Protein AF-A0A453GZJ6-F1 (afdb_monomer_lite)

Sequence (100 aa):
MLTWSSMQLGVDTVPVLVGPVSYLLLSKAAKGVEKSFSLLSLLDSILPIYKEVVTELKAAGASWIQFDEPTLVKDLAAHELAAFSSAYAALESALSGLNV

InterPro domains:
  IPR013215 Cobalamin-independent methionine synthase MetE, N-terminal [PF08267] (7-98)
  IPR038071 UROD/MetE-like superfamily [G3DSA:3.20.20.210] (4-100)
  IPR038071 UROD/MetE-like superfamily [SSF51726] (8-99)

pLDDT: mean 91.87, std 12.57, range [39.5, 98.5]

Radius of gyration: 15.4 Å; chains: 1; bounding box: 42×24×41 Å

Foldseek 3Di:
DPDPPVVVVVDQDAAEDAALLQVQVVDDDDPPDDPPDRSLVCLVVCLVVVLVVLQVVVVVVHQEYHHDHVCVPDPDDPVSVVSVVVSCVSCVVSCPRHHD

Structure (mmCIF, N/CA/C/O backbone):
data_AF-A0A453GZJ6-F1
#
_entry.id   AF-A0A453GZJ6-F1
#
loop_
_atom_site.group_PDB
_atom_site.id
_atom_site.type_symbol
_atom_site.label_atom_id
_atom_site.label_alt_id
_atom_site.label_comp_id
_atom_site.label_asym_id
_atom_site.label_entity_id
_atom_site.label_seq_id
_atom_site.pdbx_PDB_ins_code
_atom_site.Cartn_x
_atom_site.Cartn_y
_atom_site.Cartn_z
_atom_site.occupancy
_atom_site.B_iso_or_equiv
_atom_site.auth_seq_id
_atom_site.auth_comp_id
_atom_site.auth_asym_id
_atom_site.auth_atom_id
_atom_site.pdbx_PDB_model_num
ATOM 1 N N . MET A 1 1 ? -22.104 7.395 -3.493 1.00 39.50 1 MET A N 1
ATOM 2 C CA . MET A 1 1 ? -22.070 6.995 -2.073 1.00 39.50 1 MET A CA 1
ATOM 3 C C . MET A 1 1 ? -21.846 5.490 -2.050 1.00 39.50 1 MET A C 1
ATOM 5 O O . MET A 1 1 ? -22.793 4.747 -2.265 1.00 39.50 1 MET A O 1
ATOM 9 N N . LEU A 1 2 ? -20.588 5.047 -1.966 1.00 48.28 2 LEU A N 1
ATOM 10 C CA . LEU A 1 2 ? -20.241 3.625 -1.887 1.00 48.28 2 LEU A CA 1
ATOM 11 C C . LEU A 1 2 ? -20.567 3.162 -0.466 1.00 48.28 2 LEU A C 1
ATOM 13 O O . LEU A 1 2 ? -19.910 3.558 0.489 1.00 48.28 2 LEU A O 1
ATOM 17 N N . THR A 1 3 ? -21.659 2.424 -0.301 1.00 46.56 3 THR A N 1
ATOM 18 C CA . THR A 1 3 ? -22.088 1.947 1.015 1.00 46.56 3 THR A CA 1
ATOM 19 C C . THR A 1 3 ? -21.391 0.628 1.326 1.00 46.56 3 THR A C 1
ATOM 21 O O . THR A 1 3 ? -21.686 -0.385 0.694 1.00 46.56 3 THR A O 1
ATOM 24 N N . TRP A 1 4 ? -20.480 0.637 2.297 1.00 59.59 4 TRP A N 1
ATOM 25 C CA . TRP A 1 4 ? -19.823 -0.560 2.823 1.00 59.59 4 TRP A CA 1
ATOM 26 C C . TRP A 1 4 ? -20.869 -1.485 3.464 1.00 59.59 4 TRP A C 1
ATOM 28 O O . TRP A 1 4 ? -21.492 -1.147 4.471 1.00 59.59 4 TRP A O 1
ATOM 38 N N . SER A 1 5 ? -21.129 -2.633 2.839 1.00 62.47 5 SER A N 1
ATOM 39 C CA . SER A 1 5 ? -22.293 -3.476 3.144 1.00 62.47 5 SER A CA 1
ATOM 40 C C . SER A 1 5 ? -22.216 -4.202 4.493 1.00 62.47 5 SER A C 1
ATOM 42 O O . SER A 1 5 ? -23.257 -4.468 5.087 1.00 62.47 5 SER A O 1
ATOM 44 N N . SER A 1 6 ? -21.018 -4.514 5.002 1.00 61.06 6 SER A N 1
ATOM 45 C CA . SER A 1 6 ? -20.837 -5.227 6.282 1.00 61.06 6 SER A CA 1
ATOM 46 C C . SER A 1 6 ? -21.222 -4.381 7.495 1.00 61.06 6 SER A C 1
ATOM 48 O O . SER A 1 6 ? -21.824 -4.888 8.440 1.00 61.06 6 SER A O 1
ATOM 50 N N . MET A 1 7 ? -20.965 -3.076 7.443 1.00 57.91 7 MET A N 1
ATOM 51 C CA . MET A 1 7 ? -21.280 -2.166 8.543 1.00 57.91 7 MET A CA 1
ATOM 52 C C . MET A 1 7 ? -22.780 -2.001 8.779 1.00 57.91 7 MET A C 1
ATOM 54 O O . MET A 1 7 ? -23.208 -1.745 9.899 1.00 57.91 7 MET A O 1
ATOM 58 N N . GLN A 1 8 ? -23.597 -2.175 7.738 1.00 60.75 8 GLN A N 1
ATOM 59 C CA . GLN A 1 8 ? -25.057 -2.162 7.877 1.00 60.75 8 GLN A CA 1
ATOM 60 C C . GLN A 1 8 ? -25.569 -3.372 8.669 1.00 60.75 8 GLN A C 1
ATOM 62 O O . GLN A 1 8 ? -26.664 -3.326 9.221 1.00 60.75 8 GLN A O 1
ATOM 67 N N . LEU A 1 9 ? -24.771 -4.442 8.742 1.00 66.38 9 LEU A N 1
ATOM 68 C CA . LEU A 1 9 ? -25.078 -5.665 9.480 1.00 66.38 9 LEU A CA 1
ATOM 69 C C . LEU A 1 9 ? -24.498 -5.657 10.906 1.00 66.38 9 LEU A C 1
ATOM 71 O O . LEU A 1 9 ? -24.686 -6.630 11.631 1.00 66.38 9 LEU A O 1
ATOM 75 N N . GLY A 1 10 ? -23.803 -4.584 11.314 1.00 64.62 10 GLY A N 1
ATOM 76 C CA . GLY A 1 10 ? -23.173 -4.477 12.635 1.00 64.62 10 GLY A CA 1
ATOM 77 C C . GLY A 1 10 ? -21.973 -5.410 12.834 1.00 64.62 10 GLY A C 1
ATOM 78 O O . GLY A 1 10 ? -21.648 -5.743 13.970 1.00 64.62 10 GLY A O 1
ATOM 79 N N . VAL A 1 11 ? -21.345 -5.865 11.744 1.00 75.44 11 VAL A N 1
ATOM 80 C CA . VAL A 1 11 ? -20.152 -6.719 11.792 1.00 75.44 11 VAL A CA 1
ATOM 81 C C . VAL A 1 11 ? -18.918 -5.867 11.533 1.00 75.44 11 VAL A C 1
ATOM 83 O O . VAL A 1 11 ? -18.760 -5.326 10.436 1.00 75.44 11 VAL A O 1
ATOM 86 N N . ASP A 1 12 ? -18.026 -5.805 12.519 1.00 75.62 12 ASP A N 1
ATOM 87 C CA . ASP A 1 12 ? -16.699 -5.225 12.342 1.00 75.62 12 ASP A CA 1
ATOM 88 C C . ASP A 1 12 ? -15.870 -6.129 11.425 1.00 75.62 12 ASP A C 1
ATOM 90 O O . ASP A 1 12 ? -15.624 -7.302 11.712 1.00 75.62 12 ASP A O 1
ATOM 94 N N . THR A 1 13 ? -15.456 -5.580 10.287 1.00 87.25 13 THR A N 1
ATOM 95 C CA . THR A 1 13 ? -14.649 -6.283 9.286 1.00 87.25 13 THR A CA 1
ATOM 96 C C . THR A 1 13 ? -13.289 -5.627 9.137 1.00 87.25 13 THR A C 1
ATOM 98 O O . THR A 1 13 ? -13.181 -4.411 9.262 1.00 87.25 13 THR A O 1
ATOM 101 N N . VAL A 1 14 ? -12.278 -6.419 8.784 1.00 93.19 14 VAL A N 1
ATOM 102 C CA . VAL A 1 14 ? -10.970 -5.916 8.351 1.00 93.19 14 VAL A CA 1
ATOM 103 C C . VAL A 1 14 ? -10.984 -5.813 6.822 1.00 93.19 14 VAL A C 1
ATOM 105 O O . VAL A 1 14 ? -11.026 -6.849 6.155 1.00 93.19 14 VAL A O 1
ATOM 108 N N . PRO A 1 15 ? -11.000 -4.605 6.232 1.00 93.81 15 PRO A N 1
ATOM 109 C CA . PRO A 1 15 ? -10.885 -4.437 4.792 1.00 93.81 15 PRO A CA 1
ATOM 110 C C . PRO A 1 15 ? -9.519 -4.937 4.324 1.00 93.81 15 PRO A C 1
ATOM 112 O O . PRO A 1 15 ? -8.494 -4.553 4.885 1.00 93.81 15 PRO A O 1
ATOM 115 N N . VAL A 1 16 ? -9.512 -5.767 3.284 1.00 96.50 16 VAL A N 1
ATOM 116 C CA . VAL A 1 16 ? -8.285 -6.301 2.685 1.00 96.50 16 VAL A CA 1
ATOM 117 C C . VAL A 1 16 ? -8.089 -5.664 1.316 1.00 96.50 16 VAL A C 1
ATOM 119 O O . VAL A 1 16 ? -8.985 -5.713 0.471 1.00 96.50 16 VAL A O 1
ATOM 122 N N . LEU A 1 17 ? -6.916 -5.077 1.088 1.00 97.38 17 LEU A N 1
ATOM 123 C CA . LEU A 1 17 ? -6.495 -4.526 -0.197 1.00 97.38 17 LEU A CA 1
ATOM 124 C C . LEU A 1 17 ? -5.209 -5.212 -0.648 1.00 97.38 17 LEU A C 1
ATOM 126 O O . LEU A 1 17 ? -4.318 -5.454 0.157 1.00 97.38 17 LEU A O 1
ATOM 130 N N . VAL A 1 18 ? -5.060 -5.457 -1.949 1.00 98.31 18 VAL A N 1
ATOM 131 C CA . VAL A 1 18 ? -3.734 -5.779 -2.492 1.00 98.31 18 VAL A CA 1
ATOM 132 C C . VAL A 1 18 ? -2.856 -4.544 -2.323 1.00 98.31 18 VAL A C 1
ATOM 134 O O . VAL A 1 18 ? -3.253 -3.440 -2.708 1.00 98.31 18 VAL A O 1
ATOM 137 N N . GLY A 1 19 ? -1.680 -4.720 -1.733 1.00 98.25 19 GLY A N 1
ATOM 138 C CA . GLY A 1 19 ? -0.749 -3.632 -1.490 1.00 98.25 19 GLY A CA 1
ATOM 139 C C . GLY A 1 19 ? -0.263 -2.982 -2.793 1.00 98.25 19 GLY A C 1
ATOM 140 O O . GLY A 1 19 ? -0.218 -3.634 -3.846 1.00 98.25 19 GLY A O 1
ATOM 141 N N . PRO A 1 20 ? 0.043 -1.673 -2.768 1.00 98.19 20 PRO A N 1
ATOM 142 C CA . PRO A 1 20 ? 0.270 -0.883 -3.978 1.00 98.19 20 PRO A CA 1
ATOM 143 C C . PRO A 1 20 ? 1.468 -1.376 -4.793 1.00 98.19 20 PRO A C 1
ATOM 145 O O . PRO A 1 20 ? 1.440 -1.328 -6.024 1.00 98.19 20 PRO A O 1
ATOM 148 N N . VAL A 1 21 ? 2.511 -1.886 -4.131 1.00 98.50 21 VAL A N 1
ATOM 149 C CA . VAL A 1 21 ? 3.711 -2.359 -4.827 1.00 98.50 21 VAL A CA 1
ATOM 150 C C . VAL A 1 21 ? 3.473 -3.741 -5.422 1.00 98.50 21 VAL A C 1
ATOM 152 O O . VAL A 1 21 ? 3.738 -3.930 -6.611 1.00 98.50 21 VAL A O 1
ATOM 155 N N . SER A 1 22 ? 2.882 -4.681 -4.673 1.00 98.38 22 SER A N 1
ATOM 156 C CA . SER A 1 22 ? 2.487 -5.977 -5.240 1.00 98.38 22 SER A CA 1
ATOM 157 C C . SER A 1 22 ? 1.509 -5.828 -6.395 1.00 98.38 22 SER A C 1
ATOM 159 O O . SER A 1 22 ? 1.650 -6.532 -7.391 1.00 98.38 22 SER A O 1
ATOM 161 N N . TYR A 1 23 ? 0.561 -4.893 -6.317 1.00 98.50 23 TYR A N 1
ATOM 162 C CA . TYR A 1 23 ? -0.357 -4.610 -7.417 1.00 98.50 23 TYR A CA 1
ATOM 163 C C . TYR A 1 23 ? 0.395 -4.255 -8.713 1.00 98.50 23 TYR A C 1
ATOM 165 O O . TYR A 1 23 ? 0.120 -4.832 -9.771 1.00 98.50 23 TYR A O 1
ATOM 173 N N . LEU A 1 24 ? 1.395 -3.369 -8.642 1.00 98.25 24 LEU A N 1
ATOM 174 C CA . LEU A 1 24 ? 2.207 -2.993 -9.805 1.00 98.25 24 LEU A CA 1
ATOM 175 C C . LEU A 1 24 ? 3.132 -4.125 -10.270 1.00 98.25 24 LEU A C 1
ATOM 177 O O . LEU A 1 24 ? 3.247 -4.353 -11.473 1.00 98.25 24 LEU A O 1
ATOM 181 N N . LEU A 1 25 ? 3.741 -4.876 -9.352 1.00 97.81 25 LEU A N 1
ATOM 182 C CA . LEU A 1 25 ? 4.608 -6.016 -9.682 1.00 97.81 25 LEU A CA 1
ATOM 183 C C . LEU A 1 25 ? 3.847 -7.211 -10.282 1.00 97.81 25 LEU A C 1
ATOM 185 O O . LEU A 1 25 ? 4.436 -8.024 -10.997 1.00 97.81 25 LEU A O 1
ATOM 189 N N . LEU A 1 26 ? 2.546 -7.332 -10.006 1.00 97.75 26 LEU A N 1
ATOM 190 C CA . LEU A 1 26 ? 1.656 -8.331 -10.608 1.00 97.75 26 LEU A CA 1
ATOM 191 C C . LEU A 1 26 ? 1.033 -7.859 -11.933 1.00 97.75 26 LEU A C 1
ATOM 193 O O . LEU A 1 26 ? 0.445 -8.663 -12.662 1.00 97.75 26 LEU A O 1
ATOM 197 N N . SER A 1 27 ? 1.161 -6.573 -12.259 1.00 97.69 27 SER A N 1
ATOM 198 C CA . SER A 1 27 ? 0.583 -5.970 -13.459 1.00 97.69 27 SER A CA 1
ATOM 199 C C . SER A 1 27 ? 1.403 -6.256 -14.724 1.00 97.69 27 SER A C 1
ATOM 201 O O . SER A 1 27 ? 2.507 -6.803 -14.694 1.00 97.69 27 SER A O 1
ATOM 203 N N . LYS A 1 28 ? 0.850 -5.881 -15.884 1.00 96.50 28 LYS A N 1
ATOM 204 C CA . LYS A 1 28 ? 1.535 -5.934 -17.184 1.00 96.50 28 LYS A CA 1
ATOM 205 C C . LYS A 1 28 ? 1.326 -4.629 -17.935 1.00 96.50 28 LYS A C 1
ATOM 207 O O . LYS A 1 28 ? 0.219 -4.096 -17.949 1.00 96.50 28 LYS A O 1
ATOM 212 N N . ALA A 1 29 ? 2.374 -4.147 -18.597 1.00 96.25 29 ALA A N 1
ATOM 213 C CA . ALA A 1 29 ? 2.260 -3.006 -19.493 1.00 96.25 29 ALA A CA 1
ATOM 214 C C . ALA A 1 29 ? 1.287 -3.322 -20.645 1.00 96.25 29 ALA A C 1
ATOM 216 O O . ALA A 1 29 ? 1.276 -4.434 -21.185 1.00 96.25 29 ALA A O 1
ATOM 217 N N . ALA A 1 30 ? 0.457 -2.346 -21.011 1.00 95.75 30 ALA A N 1
ATOM 218 C CA . ALA A 1 30 ? -0.487 -2.489 -22.111 1.00 95.75 30 ALA A CA 1
ATOM 219 C C . ALA A 1 30 ? 0.233 -2.608 -23.467 1.00 95.75 30 ALA A C 1
ATOM 221 O O . ALA A 1 30 ? 1.415 -2.288 -23.615 1.00 95.75 30 ALA A O 1
ATOM 222 N N . LYS A 1 31 ? -0.497 -3.054 -24.497 1.00 95.38 31 LYS A N 1
ATOM 223 C CA . LYS A 1 31 ? 0.039 -3.108 -25.865 1.00 95.38 31 LYS A CA 1
ATOM 224 C C . LYS A 1 31 ? 0.453 -1.706 -26.324 1.00 95.38 31 LYS A C 1
ATOM 226 O O . LYS A 1 31 ? -0.311 -0.762 -26.163 1.00 95.38 31 LYS A O 1
ATOM 231 N N . GLY A 1 32 ? 1.632 -1.600 -26.934 1.00 94.56 32 GLY A N 1
ATOM 232 C CA . GLY A 1 32 ? 2.171 -0.335 -27.446 1.00 94.56 32 GLY A CA 1
ATOM 233 C C . GLY A 1 32 ? 2.998 0.469 -26.439 1.00 94.56 32 GLY A C 1
ATOM 234 O O . GLY A 1 32 ? 3.591 1.466 -26.831 1.00 94.56 32 GLY A O 1
ATOM 235 N N . VAL A 1 33 ? 3.089 0.030 -25.179 1.00 95.44 33 VAL A N 1
ATOM 236 C CA . VAL A 1 33 ? 4.007 0.618 -24.196 1.00 95.44 33 VAL A CA 1
ATOM 237 C C . VAL A 1 33 ? 5.440 0.152 -24.474 1.00 95.44 33 VAL A C 1
ATOM 239 O O . VAL A 1 33 ? 5.673 -1.010 -24.821 1.00 95.44 33 VAL A O 1
ATOM 242 N N . GLU A 1 34 ? 6.404 1.063 -24.337 1.00 94.62 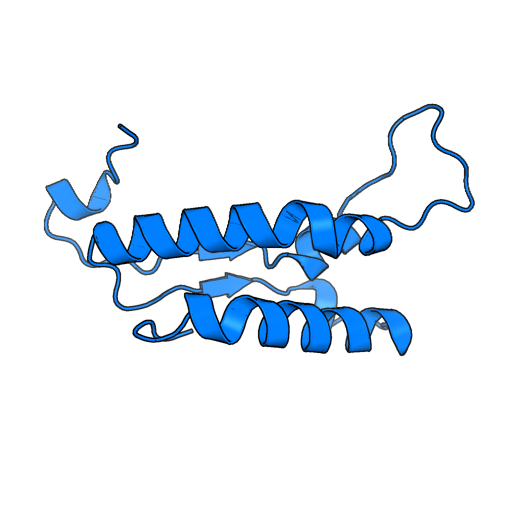34 GLU A N 1
ATOM 243 C CA . GLU A 1 34 ? 7.823 0.769 -24.541 1.00 94.62 34 GLU A CA 1
ATOM 244 C C . GLU A 1 34 ? 8.335 -0.306 -23.573 1.00 94.62 34 GLU A C 1
ATOM 246 O O . GLU A 1 34 ? 7.948 -0.357 -22.408 1.00 94.62 34 GLU A O 1
ATOM 251 N N . LYS A 1 35 ? 9.264 -1.156 -24.028 1.00 90.75 35 LYS A N 1
ATOM 252 C CA . LYS A 1 35 ? 9.824 -2.241 -23.196 1.00 90.75 35 LYS A CA 1
ATOM 253 C C . LYS A 1 35 ? 10.657 -1.744 -22.010 1.00 90.75 35 LYS A C 1
ATOM 255 O O . LYS A 1 35 ? 10.848 -2.487 -21.057 1.00 90.75 35 LYS A O 1
ATOM 260 N N . SER A 1 36 ? 11.181 -0.526 -22.102 1.00 93.62 36 SER A N 1
ATOM 261 C CA . SER A 1 36 ? 11.928 0.171 -21.049 1.00 93.62 36 SER A CA 1
ATOM 262 C C . SER A 1 36 ? 11.028 0.694 -19.927 1.00 93.62 36 SER A C 1
ATOM 264 O O . SER A 1 36 ? 11.537 1.099 -18.885 1.00 93.62 36 SER A O 1
ATOM 266 N N . PHE A 1 37 ? 9.707 0.711 -20.126 1.00 95.56 37 PHE A N 1
ATOM 267 C CA . PHE A 1 37 ? 8.763 1.210 -19.140 1.00 95.56 37 PHE A CA 1
ATOM 268 C C . PHE A 1 37 ? 8.739 0.328 -17.889 1.00 95.56 37 PHE A C 1
ATOM 270 O O . PHE A 1 37 ? 8.496 -0.878 -17.959 1.00 95.56 37 PHE A O 1
ATOM 277 N N . SER A 1 38 ? 8.928 0.955 -16.730 1.00 95.44 38 SER A N 1
ATOM 278 C CA . SER A 1 38 ? 8.765 0.302 -15.434 1.00 95.44 38 SER A CA 1
ATOM 279 C C . SER A 1 38 ? 7.365 0.549 -14.882 1.00 95.44 38 SER A C 1
ATOM 281 O O . SER A 1 38 ? 6.958 1.696 -14.710 1.00 95.44 38 SER A O 1
ATOM 283 N N . LEU A 1 39 ? 6.648 -0.517 -14.523 1.00 97.38 39 LEU A N 1
ATOM 284 C CA . LEU A 1 39 ? 5.346 -0.409 -13.852 1.00 97.38 39 LEU A CA 1
ATOM 285 C C . LEU A 1 39 ? 5.458 0.283 -12.491 1.00 97.38 39 LEU A C 1
ATOM 287 O O . LEU A 1 39 ? 4.557 1.027 -12.122 1.00 97.38 39 LEU A O 1
ATOM 291 N N . LEU A 1 40 ? 6.582 0.112 -11.786 1.00 97.69 40 LEU A N 1
ATOM 292 C CA . LEU A 1 40 ? 6.834 0.793 -10.513 1.00 97.69 40 LEU A CA 1
ATOM 293 C C . LEU A 1 40 ? 6.924 2.317 -10.661 1.00 97.69 40 LEU A C 1
ATOM 295 O O . LEU A 1 40 ? 6.713 3.023 -9.682 1.00 97.69 40 LEU A O 1
ATOM 299 N N . SER A 1 41 ? 7.155 2.842 -11.872 1.00 97.06 41 SER A N 1
ATOM 300 C CA . SER A 1 41 ? 7.097 4.293 -12.111 1.00 97.06 41 SER A CA 1
ATOM 301 C C . SER A 1 41 ? 5.691 4.881 -11.917 1.00 97.06 41 SER A C 1
ATOM 303 O O . SER A 1 41 ? 5.549 6.088 -11.751 1.00 97.06 41 SER A O 1
ATOM 305 N N . LEU A 1 42 ? 4.651 4.039 -11.886 1.00 98.06 42 LEU A N 1
ATOM 306 C CA . LEU A 1 42 ? 3.268 4.442 -11.618 1.00 98.06 42 LEU A CA 1
ATOM 307 C C . LEU A 1 42 ? 2.934 4.530 -10.125 1.00 98.06 42 LEU A C 1
ATOM 309 O O . LEU A 1 42 ? 1.808 4.898 -9.790 1.00 98.06 42 LEU A O 1
ATOM 313 N N . LEU A 1 43 ? 3.868 4.196 -9.229 1.00 98.19 43 LEU A N 1
ATOM 314 C CA . LEU A 1 43 ? 3.612 4.159 -7.788 1.00 98.19 43 LEU A CA 1
ATOM 315 C C . LEU A 1 43 ? 3.083 5.505 -7.272 1.00 98.19 43 LEU A C 1
ATOM 317 O O . LEU A 1 43 ? 2.023 5.551 -6.649 1.00 98.19 43 LEU A O 1
ATOM 321 N N . ASP A 1 44 ? 3.727 6.608 -7.652 1.00 97.56 44 ASP A N 1
ATOM 322 C CA . ASP A 1 44 ? 3.305 7.963 -7.272 1.00 97.56 44 ASP A CA 1
ATOM 323 C C . ASP A 1 44 ? 1.919 8.342 -7.813 1.00 97.56 44 ASP A C 1
ATOM 325 O O . ASP A 1 44 ? 1.239 9.194 -7.243 1.00 97.56 44 ASP A O 1
ATOM 329 N N . SER A 1 45 ? 1.469 7.693 -8.892 1.00 97.81 45 SER A N 1
ATOM 330 C CA . SER A 1 45 ? 0.144 7.929 -9.476 1.00 97.81 45 SER A CA 1
ATOM 331 C C . SER A 1 45 ? -0.965 7.172 -8.746 1.00 97.81 45 SER A C 1
ATOM 333 O O . SER A 1 45 ? -2.094 7.653 -8.695 1.00 97.81 45 SER A O 1
ATOM 335 N N . ILE A 1 46 ? -0.670 5.996 -8.176 1.00 98.06 46 ILE A N 1
ATOM 336 C CA . ILE A 1 46 ? -1.676 5.172 -7.485 1.00 98.06 46 ILE A CA 1
ATOM 337 C C . ILE A 1 46 ? -1.760 5.464 -5.985 1.00 98.06 46 ILE A C 1
ATOM 339 O O . ILE A 1 46 ? -2.832 5.327 -5.401 1.00 98.06 46 ILE A O 1
ATOM 343 N N . LEU A 1 47 ? -0.668 5.901 -5.348 1.00 98.38 47 LEU A N 1
ATOM 344 C CA . LEU A 1 47 ? -0.645 6.179 -3.908 1.00 98.38 47 LEU A CA 1
ATOM 345 C C . LEU A 1 47 ? -1.711 7.193 -3.446 1.00 98.38 47 LEU A C 1
ATOM 347 O O . LEU A 1 47 ? -2.297 6.959 -2.388 1.00 98.38 47 LEU A O 1
ATOM 351 N N . PRO A 1 48 ? -2.028 8.275 -4.187 1.00 98.44 48 PRO A N 1
ATOM 352 C CA . PRO A 1 48 ? -3.129 9.169 -3.825 1.00 98.44 48 PRO A CA 1
ATOM 353 C C . PRO A 1 48 ? -4.478 8.447 -3.720 1.00 98.44 48 PRO A C 1
ATOM 355 O O . PRO A 1 48 ? -5.217 8.673 -2.768 1.00 98.44 48 PRO A O 1
ATOM 358 N N . ILE A 1 49 ? -4.749 7.503 -4.623 1.00 98.19 49 ILE A N 1
ATOM 359 C CA . ILE A 1 49 ? -5.996 6.725 -4.636 1.00 98.19 49 ILE A CA 1
ATOM 360 C C . ILE A 1 49 ? -6.055 5.799 -3.415 1.00 98.19 49 ILE A C 1
ATOM 362 O O . ILE A 1 49 ? -7.080 5.713 -2.745 1.00 98.19 49 ILE A O 1
ATOM 366 N N . TYR A 1 50 ? -4.940 5.157 -3.056 1.00 98.31 50 TYR A N 1
ATOM 367 C CA . TYR A 1 50 ? -4.864 4.365 -1.823 1.00 98.31 50 TYR A CA 1
ATOM 368 C C . TYR A 1 50 ? -5.152 5.219 -0.575 1.00 98.31 50 TYR A C 1
ATOM 370 O O . TYR A 1 50 ? -5.841 4.759 0.334 1.00 98.31 50 TYR A O 1
ATOM 378 N N . LYS A 1 51 ? -4.692 6.478 -0.533 1.00 98.12 51 LYS A N 1
ATOM 379 C CA . LYS A 1 51 ? -4.990 7.409 0.573 1.00 98.12 51 LYS A CA 1
ATOM 380 C C . LYS A 1 51 ? -6.466 7.789 0.639 1.00 98.12 51 LYS A C 1
ATOM 382 O O . LYS A 1 51 ? -7.010 7.887 1.740 1.00 98.12 51 LYS A O 1
ATOM 387 N N . GLU A 1 52 ? -7.107 8.000 -0.508 1.00 97.88 52 GLU A N 1
ATOM 388 C CA . GLU A 1 52 ? -8.547 8.267 -0.587 1.00 97.88 52 GLU A CA 1
ATOM 389 C C . GLU A 1 52 ? -9.342 7.081 -0.034 1.00 97.88 52 GLU A C 1
ATOM 391 O O . GLU A 1 52 ? -10.134 7.261 0.889 1.00 97.88 52 GLU A O 1
ATOM 396 N N . VAL A 1 53 ? -9.037 5.859 -0.483 1.00 96.69 53 VAL A N 1
ATOM 397 C CA . VAL A 1 53 ? -9.690 4.634 0.009 1.00 96.69 53 VAL A CA 1
ATOM 398 C C . VAL A 1 53 ? -9.497 4.462 1.518 1.00 96.69 53 VAL A C 1
ATOM 400 O O . VAL A 1 53 ? -10.462 4.221 2.239 1.00 96.69 53 VAL A O 1
ATOM 403 N N . VAL A 1 54 ? -8.274 4.640 2.028 1.00 96.44 54 VAL A N 1
ATOM 404 C CA . VAL A 1 54 ? -7.988 4.595 3.474 1.00 96.44 54 VAL A CA 1
ATOM 405 C C . VAL A 1 54 ? -8.803 5.647 4.235 1.00 96.44 54 VAL A C 1
ATOM 407 O O . VAL A 1 54 ? -9.329 5.372 5.312 1.00 96.44 54 VAL A O 1
ATOM 410 N N . THR A 1 55 ? -8.940 6.853 3.684 1.00 95.75 55 THR A N 1
ATOM 411 C CA . THR A 1 55 ? -9.720 7.934 4.301 1.00 95.75 55 THR A CA 1
ATOM 412 C C . THR A 1 55 ? -11.206 7.593 4.357 1.00 95.75 55 THR A C 1
ATOM 414 O O . THR A 1 55 ? -11.836 7.792 5.396 1.00 95.75 55 THR A O 1
ATOM 417 N N . GLU A 1 56 ? -11.758 7.029 3.284 1.00 94.81 56 GLU A N 1
ATOM 418 C CA . GLU A 1 56 ? -13.148 6.573 3.248 1.00 94.81 56 GLU A CA 1
ATOM 419 C C . GLU A 1 56 ? -13.402 5.419 4.221 1.00 94.81 56 GLU A C 1
ATOM 421 O O . GLU A 1 56 ? -14.416 5.430 4.917 1.00 94.81 56 GLU A O 1
ATOM 426 N N . LEU A 1 57 ? -12.471 4.467 4.338 1.00 92.69 57 LEU A N 1
ATOM 427 C CA . LEU A 1 57 ? -12.561 3.367 5.302 1.00 92.69 57 LEU A CA 1
ATOM 428 C C . LEU A 1 57 ? -12.562 3.872 6.751 1.00 92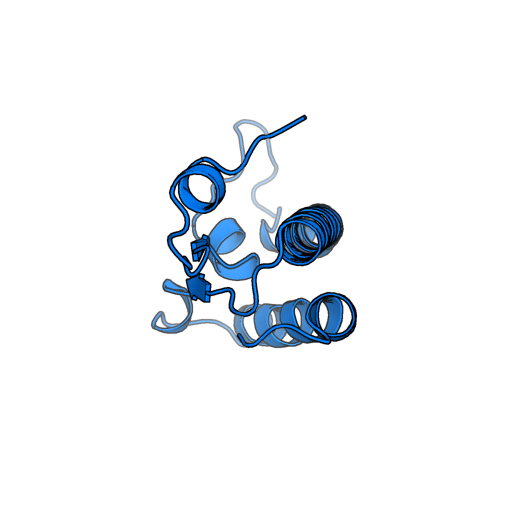.69 57 LEU A C 1
ATOM 430 O O . LEU A 1 57 ? -13.371 3.415 7.557 1.00 92.69 57 LEU A O 1
ATOM 434 N N . LYS A 1 58 ? -11.728 4.868 7.079 1.00 92.44 58 LYS A N 1
ATOM 435 C CA . LYS A 1 58 ? -11.763 5.524 8.399 1.00 92.44 58 LYS A CA 1
ATOM 436 C C . LYS A 1 58 ? -13.075 6.252 8.653 1.00 92.44 58 LYS A C 1
ATOM 438 O O . LYS A 1 58 ? -13.626 6.155 9.745 1.00 92.44 58 LYS A O 1
ATOM 443 N N . ALA A 1 59 ? -13.579 6.991 7.663 1.00 91.75 59 ALA A N 1
ATOM 444 C CA . ALA A 1 59 ? -14.867 7.679 7.772 1.00 91.75 59 ALA A CA 1
ATOM 445 C C . ALA A 1 59 ? -16.025 6.682 7.954 1.00 91.75 59 ALA A C 1
ATOM 447 O O . ALA A 1 59 ? -17.016 6.977 8.618 1.00 91.75 59 ALA A O 1
ATOM 448 N N . ALA A 1 60 ? -15.851 5.482 7.411 1.00 89.50 60 ALA A N 1
ATOM 449 C CA . ALA A 1 60 ? -16.691 4.320 7.614 1.00 89.50 60 ALA A CA 1
ATOM 450 C C . ALA A 1 60 ? -16.341 3.544 8.909 1.00 89.50 60 ALA A C 1
ATOM 452 O O . ALA A 1 60 ? -16.744 2.409 9.082 1.00 89.50 60 ALA A O 1
ATOM 453 N N . GLY A 1 61 ? -15.59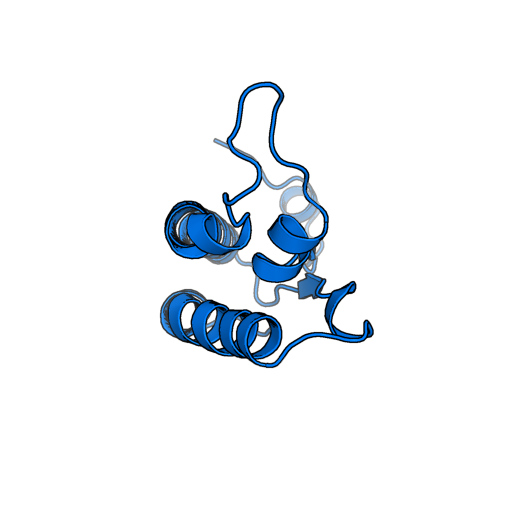4 4.108 9.857 1.00 90.00 61 GLY A N 1
ATOM 454 C CA . GLY A 1 61 ? -15.387 3.492 11.173 1.00 90.00 61 GLY A CA 1
ATOM 455 C C . GLY A 1 61 ? -14.487 2.251 11.201 1.00 90.00 61 GLY A C 1
ATOM 456 O O . GLY A 1 61 ? -14.435 1.581 12.232 1.00 90.00 61 GLY A O 1
ATOM 457 N N . ALA A 1 62 ? -13.758 1.939 10.125 1.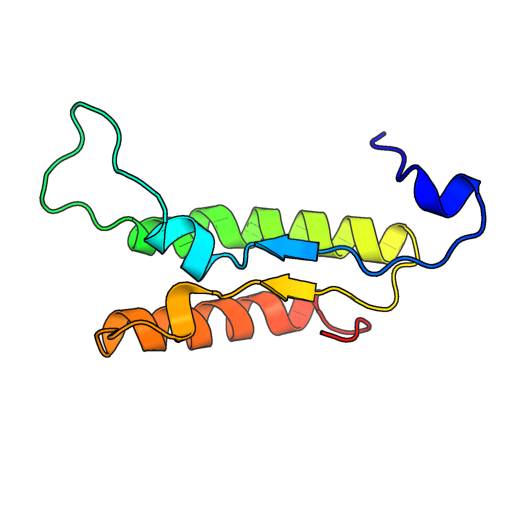00 92.00 62 ALA A N 1
ATOM 458 C CA . ALA A 1 62 ? -12.764 0.871 10.159 1.00 92.00 62 ALA A CA 1
ATOM 459 C C . ALA A 1 62 ? -11.630 1.221 11.141 1.00 92.00 62 ALA A C 1
ATOM 461 O O . ALA A 1 62 ? -11.073 2.319 11.100 1.00 92.00 62 ALA A O 1
ATOM 462 N N . SER A 1 63 ? -11.273 0.272 12.009 1.00 93.19 63 SER A N 1
ATOM 463 C CA . SER A 1 63 ? -10.167 0.383 12.978 1.00 93.19 63 SER A CA 1
ATOM 464 C C . SER A 1 63 ? -8.925 -0.427 12.583 1.00 93.19 63 SER A C 1
ATOM 466 O O . SER A 1 63 ? -7.845 -0.231 13.145 1.00 93.19 63 SER A O 1
ATOM 468 N N . TRP A 1 64 ? -9.077 -1.308 11.595 1.00 96.00 64 TRP A N 1
ATOM 469 C CA . TRP A 1 64 ? -8.036 -2.139 11.001 1.00 96.00 64 TRP A CA 1
ATOM 470 C C . TRP A 1 64 ? -8.126 -2.067 9.481 1.00 96.00 64 TRP A C 1
ATOM 472 O O . TRP A 1 64 ? -9.215 -1.896 8.935 1.00 96.00 64 TRP A O 1
ATOM 482 N N . ILE A 1 65 ? -6.997 -2.245 8.809 1.00 96.44 65 ILE A N 1
ATOM 483 C CA . ILE A 1 65 ? -6.896 -2.476 7.369 1.00 96.44 65 ILE A CA 1
ATOM 484 C C . ILE A 1 65 ? -5.770 -3.474 7.120 1.00 96.44 65 ILE A C 1
ATOM 486 O O . ILE A 1 65 ? -4.762 -3.444 7.807 1.00 96.44 65 ILE A O 1
ATOM 490 N N . GLN A 1 66 ? -5.931 -4.354 6.141 1.00 97.44 66 GLN A N 1
ATOM 491 C CA . GLN A 1 66 ? -4.904 -5.310 5.747 1.00 97.44 66 GLN A CA 1
ATOM 492 C C . GLN A 1 66 ? -4.423 -4.991 4.333 1.00 97.44 66 GLN A C 1
ATOM 494 O O . GLN A 1 66 ? -5.233 -4.850 3.413 1.00 97.44 66 GLN A O 1
ATOM 499 N N . PHE A 1 67 ? -3.104 -4.918 4.155 1.00 98.12 67 PHE A N 1
ATOM 500 C CA . PHE A 1 67 ? -2.479 -4.857 2.837 1.00 98.12 67 PHE A CA 1
ATOM 501 C C . PHE A 1 67 ? -1.784 -6.175 2.513 1.00 98.12 67 PHE A C 1
ATOM 503 O O . PHE A 1 67 ? -0.812 -6.555 3.163 1.00 98.12 67 PHE A O 1
ATOM 510 N N . ASP A 1 68 ? -2.250 -6.842 1.465 1.00 98.12 68 ASP A N 1
ATOM 511 C CA . ASP A 1 68 ? -1.642 -8.065 0.967 1.00 98.12 68 ASP A CA 1
ATOM 512 C C . ASP A 1 68 ? -0.465 -7.725 0.055 1.00 98.12 68 ASP A C 1
ATOM 514 O O . ASP A 1 68 ? -0.651 -7.260 -1.072 1.00 98.12 68 ASP A O 1
ATOM 518 N N . GLU A 1 69 ? 0.751 -8.016 0.522 1.00 97.38 69 GLU A N 1
ATOM 519 C CA . GLU A 1 69 ? 1.988 -7.847 -0.247 1.00 97.38 69 GLU A CA 1
ATOM 520 C C . GLU A 1 69 ? 2.643 -9.201 -0.612 1.00 97.38 69 GLU A C 1
ATOM 522 O O . GLU A 1 69 ? 3.783 -9.477 -0.226 1.00 97.38 69 GLU A O 1
ATOM 527 N N . PRO A 1 70 ? 1.964 -10.090 -1.370 1.00 97.56 70 PRO A N 1
ATOM 528 C CA . PRO A 1 70 ? 2.465 -11.435 -1.662 1.00 97.56 70 PRO A CA 1
ATOM 529 C C . PRO A 1 70 ? 3.721 -11.434 -2.539 1.00 97.56 70 PRO A C 1
ATOM 531 O O . PRO A 1 70 ? 4.379 -12.461 -2.670 1.00 97.56 70 PRO A O 1
ATOM 534 N N . THR A 1 71 ? 4.079 -10.315 -3.173 1.00 97.50 71 THR A N 1
ATOM 535 C CA . THR A 1 71 ? 5.312 -10.257 -3.969 1.00 97.50 71 THR A CA 1
ATOM 536 C C . THR A 1 71 ? 6.573 -10.127 -3.116 1.00 97.50 71 THR A C 1
ATOM 538 O O . THR A 1 71 ? 7.646 -10.445 -3.620 1.00 97.50 71 THR A O 1
ATOM 541 N N . LEU A 1 72 ? 6.458 -9.779 -1.824 1.00 97.44 72 LEU A N 1
ATOM 542 C CA . LEU A 1 72 ? 7.593 -9.722 -0.891 1.00 97.44 72 LEU A CA 1
ATOM 543 C C . LEU A 1 72 ? 8.272 -11.077 -0.659 1.00 97.44 72 LEU A C 1
ATOM 545 O O . LEU A 1 72 ? 9.427 -11.107 -0.249 1.00 97.44 72 LEU A O 1
ATOM 549 N N . VAL A 1 73 ? 7.586 -12.194 -0.927 1.00 97.25 73 VAL A N 1
ATOM 550 C CA . VAL A 1 73 ? 8.183 -13.538 -0.809 1.00 97.25 73 VAL A CA 1
ATOM 551 C C . VAL A 1 73 ? 8.968 -13.969 -2.054 1.00 97.25 73 VAL A C 1
ATOM 553 O O . VAL A 1 73 ? 9.487 -15.082 -2.095 1.00 97.25 73 VAL A O 1
ATOM 556 N N . LYS A 1 74 ? 9.018 -13.130 -3.095 1.00 96.38 74 LYS A N 1
ATOM 557 C CA . LYS A 1 74 ? 9.776 -13.397 -4.323 1.00 96.38 74 LYS A CA 1
ATOM 558 C C . LYS A 1 74 ? 11.222 -12.920 -4.175 1.00 96.38 74 LYS A C 1
ATOM 560 O O . LYS A 1 74 ? 11.529 -12.076 -3.339 1.00 96.38 74 LYS A O 1
ATOM 565 N N . ASP A 1 75 ? 12.087 -13.388 -5.068 1.00 97.25 75 ASP A N 1
ATOM 566 C CA . ASP A 1 75 ? 13.412 -12.798 -5.254 1.00 97.25 75 ASP A CA 1
ATOM 567 C C . ASP A 1 75 ? 13.266 -11.405 -5.885 1.00 97.25 75 ASP A C 1
ATOM 569 O O . ASP A 1 75 ? 12.999 -11.278 -7.082 1.00 97.25 75 ASP A O 1
ATOM 573 N N . LEU A 1 76 ? 13.390 -10.365 -5.058 1.00 97.06 76 LEU A N 1
ATOM 574 C CA . LEU A 1 76 ? 13.249 -8.965 -5.454 1.00 97.06 76 LEU A CA 1
ATOM 575 C C . LEU A 1 76 ? 14.612 -8.277 -5.551 1.00 97.06 76 LEU A C 1
ATOM 577 O O . LEU A 1 76 ? 15.492 -8.452 -4.705 1.00 97.06 76 LEU A O 1
ATOM 581 N N . ALA A 1 77 ? 14.773 -7.430 -6.562 1.00 97.31 77 ALA A N 1
ATOM 582 C CA . ALA A 1 77 ? 15.913 -6.536 -6.656 1.00 97.31 77 ALA A CA 1
ATOM 583 C C . ALA A 1 77 ? 15.828 -5.421 -5.598 1.00 97.31 77 ALA A C 1
ATOM 585 O O . ALA A 1 77 ? 14.754 -5.038 -5.135 1.00 97.31 77 ALA A O 1
ATOM 586 N N . ALA A 1 78 ? 16.974 -4.820 -5.263 1.00 97.62 78 ALA A N 1
ATOM 587 C CA . ALA A 1 78 ? 17.051 -3.771 -4.241 1.00 97.62 78 ALA A CA 1
ATOM 588 C C . ALA A 1 78 ? 16.116 -2.575 -4.510 1.00 97.62 78 ALA A C 1
ATOM 590 O O . ALA A 1 78 ? 15.540 -2.020 -3.578 1.00 97.62 78 ALA A O 1
ATOM 591 N N . HIS A 1 79 ? 15.937 -2.193 -5.779 1.00 96.94 79 HIS A N 1
ATOM 592 C CA . HIS A 1 79 ? 15.045 -1.091 -6.147 1.00 96.94 79 HIS A CA 1
ATOM 593 C C . HIS A 1 79 ? 13.558 -1.443 -5.967 1.00 96.94 79 HIS A C 1
ATOM 595 O O . HIS A 1 79 ? 12.765 -0.564 -5.646 1.00 96.94 79 HIS A O 1
ATOM 601 N N . GLU A 1 80 ? 13.183 -2.715 -6.130 1.00 97.25 80 GLU A N 1
ATOM 602 C CA . GLU A 1 80 ? 11.816 -3.187 -5.890 1.00 97.25 80 GLU A CA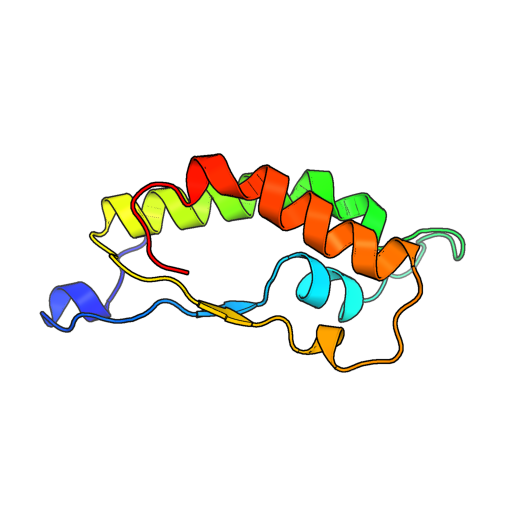 1
ATOM 603 C C . GLU A 1 80 ? 11.525 -3.196 -4.388 1.00 97.25 80 GLU A C 1
ATOM 605 O O . GLU A 1 80 ? 10.499 -2.671 -3.972 1.00 97.25 80 GLU A O 1
ATOM 610 N N . LEU A 1 81 ? 12.462 -3.681 -3.561 1.00 97.81 81 LEU A N 1
ATOM 611 C CA . LEU A 1 81 ? 12.360 -3.610 -2.095 1.00 97.81 81 LEU A CA 1
ATOM 612 C C . LEU A 1 81 ? 12.250 -2.163 -1.592 1.00 97.81 81 LEU A C 1
ATOM 614 O O . LEU A 1 81 ? 11.407 -1.862 -0.748 1.00 97.81 81 LEU A O 1
ATOM 618 N N . ALA A 1 82 ? 13.052 -1.250 -2.146 1.00 98.00 82 ALA A N 1
ATOM 619 C CA . ALA A 1 82 ? 12.992 0.169 -1.802 1.00 98.00 82 ALA A CA 1
ATOM 620 C C . ALA A 1 82 ? 11.631 0.806 -2.140 1.00 98.00 82 ALA A C 1
ATOM 622 O O . ALA A 1 82 ? 11.187 1.712 -1.430 1.00 98.00 82 ALA A O 1
ATOM 623 N N . ALA A 1 83 ? 10.944 0.317 -3.180 1.00 98.25 83 ALA A N 1
ATOM 624 C CA . ALA A 1 83 ? 9.614 0.795 -3.542 1.00 98.25 83 ALA A CA 1
ATOM 625 C C . ALA A 1 83 ? 8.579 0.514 -2.438 1.00 98.25 83 ALA A C 1
ATOM 627 O O . ALA A 1 83 ? 7.742 1.375 -2.179 1.00 98.25 83 ALA A O 1
ATOM 628 N N . PHE A 1 84 ? 8.667 -0.619 -1.725 1.00 98.50 84 PHE A N 1
ATOM 629 C CA . PHE A 1 84 ? 7.802 -0.892 -0.565 1.00 98.50 84 PHE A CA 1
ATOM 630 C C . PHE A 1 84 ? 8.036 0.119 0.551 1.00 98.50 84 PHE A C 1
ATOM 632 O O . PHE A 1 84 ? 7.090 0.742 1.025 1.00 98.50 84 PHE A O 1
ATOM 639 N N . SER A 1 85 ? 9.294 0.339 0.941 1.00 97.88 85 SER A N 1
ATOM 640 C CA . SER A 1 85 ? 9.615 1.318 1.984 1.00 97.88 85 SER A CA 1
ATOM 641 C C . SER A 1 85 ? 9.114 2.716 1.618 1.00 97.88 85 SER A C 1
ATOM 643 O O . SER A 1 85 ? 8.516 3.392 2.452 1.00 97.88 85 SER A O 1
ATOM 645 N N . SER A 1 86 ? 9.296 3.131 0.361 1.00 97.81 86 SER A N 1
ATOM 646 C CA . SER A 1 86 ? 8.799 4.417 -0.134 1.00 97.81 86 SER A CA 1
ATOM 647 C C . SER A 1 86 ? 7.269 4.498 -0.120 1.00 97.81 86 SER A C 1
ATOM 649 O O . SER A 1 86 ? 6.721 5.494 0.353 1.00 97.81 86 SER A O 1
ATOM 651 N N . ALA A 1 87 ? 6.578 3.447 -0.570 1.00 98.31 87 ALA A N 1
ATOM 652 C CA . ALA A 1 87 ? 5.120 3.385 -0.584 1.00 98.31 87 ALA A CA 1
ATOM 653 C C . ALA A 1 87 ? 4.527 3.516 0.824 1.00 98.31 87 ALA A C 1
ATOM 655 O O . ALA A 1 87 ? 3.657 4.355 1.055 1.00 98.31 87 ALA A O 1
ATOM 656 N N . TYR A 1 88 ? 5.017 2.725 1.781 1.00 98.00 88 TYR A N 1
ATOM 657 C CA . TYR A 1 88 ? 4.482 2.730 3.142 1.00 98.00 88 TYR A CA 1
ATOM 658 C C . TYR A 1 88 ? 4.849 4.001 3.915 1.00 98.00 88 TYR A C 1
ATOM 660 O O . TYR A 1 88 ? 4.004 4.515 4.644 1.00 98.00 88 TYR A O 1
ATOM 668 N N . ALA A 1 89 ? 6.028 4.587 3.678 1.00 98.00 89 ALA A N 1
ATOM 669 C CA . ALA A 1 89 ? 6.349 5.918 4.198 1.00 98.00 89 ALA A CA 1
ATOM 670 C C . ALA A 1 89 ? 5.388 6.988 3.646 1.00 98.00 89 ALA A C 1
ATOM 672 O O . ALA A 1 89 ? 4.905 7.849 4.379 1.00 98.00 89 ALA A O 1
ATOM 673 N N . ALA A 1 90 ? 5.040 6.917 2.358 1.00 97.69 90 ALA A N 1
ATOM 674 C CA . ALA A 1 90 ? 4.088 7.846 1.757 1.00 97.69 90 ALA A CA 1
ATOM 675 C C . ALA A 1 90 ? 2.651 7.664 2.283 1.00 97.69 90 ALA A C 1
ATOM 677 O O . ALA A 1 90 ? 1.888 8.638 2.293 1.00 97.69 90 ALA A O 1
ATOM 678 N N . LEU A 1 91 ? 2.273 6.449 2.698 1.00 97.50 91 LEU A N 1
ATOM 679 C CA . LEU A 1 91 ? 0.955 6.123 3.253 1.00 97.50 91 LEU A CA 1
ATOM 680 C C . LEU A 1 91 ? 0.834 6.388 4.759 1.00 97.50 91 LEU A C 1
ATOM 682 O O . LEU A 1 91 ? -0.285 6.583 5.225 1.00 97.50 91 LEU A O 1
ATOM 686 N N . GLU A 1 92 ? 1.940 6.456 5.503 1.00 96.81 92 GLU A N 1
ATOM 687 C CA . GLU A 1 92 ? 1.978 6.566 6.972 1.00 96.81 92 GLU A CA 1
ATOM 688 C C . GLU A 1 92 ? 0.999 7.611 7.533 1.00 96.81 92 GLU A C 1
ATOM 690 O O . GLU A 1 92 ? 0.158 7.306 8.378 1.00 96.81 92 GLU A O 1
ATOM 695 N N . SER A 1 93 ? 1.032 8.836 6.999 1.00 95.88 93 SER A N 1
ATOM 696 C CA . SER A 1 93 ? 0.128 9.913 7.436 1.00 95.88 93 SER A CA 1
ATOM 697 C C . SER A 1 93 ? -1.360 9.582 7.252 1.00 95.88 93 SER A C 1
ATOM 699 O O . SER A 1 93 ? -2.180 9.929 8.102 1.00 95.88 93 SER A O 1
ATOM 701 N N . ALA A 1 94 ? -1.722 8.888 6.169 1.00 95.44 94 ALA A N 1
ATOM 702 C CA . ALA A 1 94 ? -3.095 8.467 5.910 1.00 95.44 94 ALA A CA 1
ATOM 703 C C . ALA A 1 94 ? -3.500 7.279 6.795 1.00 95.44 94 ALA A C 1
ATOM 705 O O . ALA A 1 94 ? -4.665 7.189 7.180 1.00 95.44 94 ALA A O 1
ATOM 706 N N . LEU A 1 95 ? -2.552 6.412 7.154 1.00 95.88 95 LEU A N 1
ATOM 707 C CA . LEU A 1 95 ? -2.762 5.250 8.023 1.00 95.88 95 LEU A CA 1
ATOM 708 C C . LEU A 1 95 ? -2.827 5.612 9.512 1.00 95.88 95 LEU A C 1
ATOM 710 O O . LEU A 1 95 ? -3.271 4.801 10.315 1.00 95.88 95 LEU A O 1
ATOM 714 N N . SER A 1 96 ? -2.454 6.835 9.894 1.00 95.56 96 SER A N 1
ATOM 715 C CA . SER A 1 96 ? -2.609 7.305 11.272 1.00 95.56 96 SER A CA 1
ATOM 716 C C . SER A 1 96 ? -4.050 7.124 11.774 1.00 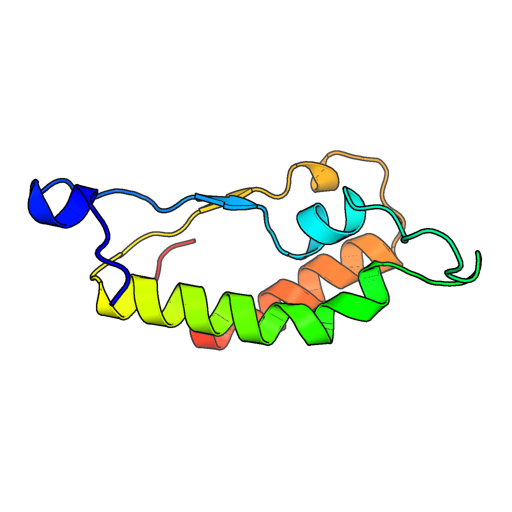95.56 96 SER A C 1
ATOM 718 O O . SER A 1 96 ? -5.014 7.559 11.129 1.00 95.56 96 SER A O 1
ATOM 720 N N . GLY A 1 97 ? -4.184 6.465 12.929 1.00 92.44 97 GLY A N 1
ATOM 721 C CA . GLY A 1 97 ? -5.467 6.112 13.542 1.00 92.44 97 GLY A CA 1
ATOM 722 C C . GLY A 1 97 ? -6.084 4.791 13.059 1.00 92.44 97 GLY A C 1
ATOM 723 O O . GLY A 1 97 ? -7.158 4.439 13.537 1.00 92.44 97 GLY A O 1
ATOM 724 N N . LEU A 1 98 ? -5.422 4.062 12.156 1.00 93.50 98 LEU A N 1
ATOM 725 C CA . LEU A 1 98 ? -5.743 2.685 11.768 1.00 93.50 98 LEU A CA 1
ATOM 726 C C . LEU A 1 98 ? -4.638 1.734 12.233 1.00 93.50 98 LEU A C 1
ATOM 728 O O . LEU A 1 98 ? -3.460 2.088 12.229 1.00 93.50 98 LEU A O 1
ATOM 732 N N . ASN A 1 99 ? -5.019 0.505 12.570 1.00 94.62 99 ASN A N 1
ATOM 733 C CA . ASN A 1 99 ? -4.073 -0.602 12.679 1.00 94.62 99 ASN A CA 1
ATOM 734 C C . ASN A 1 99 ? -3.877 -1.240 11.297 1.00 94.62 99 ASN A C 1
ATOM 736 O O . ASN A 1 99 ? -4.844 -1.367 10.539 1.00 94.62 99 ASN A O 1
ATOM 740 N N . VAL A 1 100 ? -2.637 -1.621 10.986 1.00 88.19 100 VAL A N 1
ATOM 741 C CA . VAL A 1 100 ? -2.214 -2.188 9.696 1.00 88.19 100 VAL A CA 1
ATOM 742 C C . VAL A 1 100 ? -1.442 -3.474 9.927 1.00 88.19 100 VAL A C 1
ATOM 744 O O . VAL A 1 100 ? -0.604 -3.467 10.857 1.00 88.19 100 VAL A O 1
#

Organism: Aegilops tauschii subsp. strangulata (NCBI:txid200361)

Secondary structure (DSSP, 8-state):
----TTGGGT-----EEE-HHHHHHH--PPTT--TT--GGGGHHHHHHHHHHHHHHHHHTT--B-EEE-GGGGS---HHHHHHHHHHHHHHHHHHTTSB-